Protein AF-A0A7Y5Q6F8-F1 (afdb_monomer_lite)

Structure (mmCIF, N/CA/C/O backbone):
data_AF-A0A7Y5Q6F8-F1
#
_entry.id   AF-A0A7Y5Q6F8-F1
#
loop_
_atom_site.group_PDB
_atom_site.id
_atom_site.type_symbol
_atom_site.label_atom_id
_atom_site.la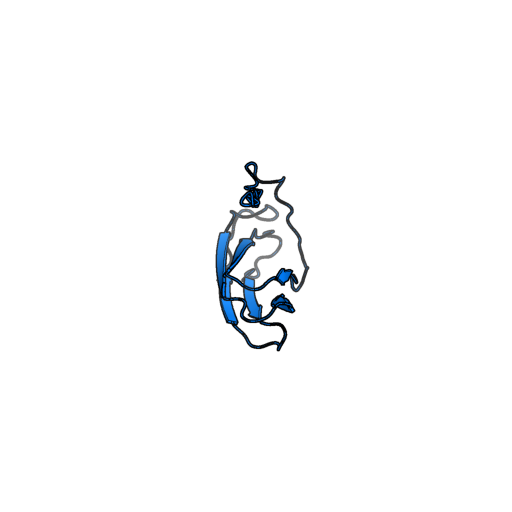bel_alt_id
_atom_site.label_comp_id
_atom_site.label_asym_id
_atom_site.label_entity_id
_atom_site.label_seq_id
_atom_site.pdbx_PDB_ins_code
_atom_site.Cartn_x
_atom_site.Cartn_y
_atom_site.Cartn_z
_atom_site.occupancy
_atom_site.B_iso_or_equiv
_atom_site.auth_seq_id
_atom_site.auth_comp_id
_atom_site.auth_asym_id
_atom_site.auth_atom_id
_atom_site.pdbx_PDB_model_num
ATOM 1 N N . MET A 1 1 ? -13.976 29.240 38.093 1.00 46.53 1 MET A N 1
ATOM 2 C CA . MET A 1 1 ? -13.712 28.124 37.160 1.00 46.53 1 MET A CA 1
ATOM 3 C C . MET A 1 1 ? -13.005 28.689 35.939 1.00 46.53 1 MET A C 1
ATOM 5 O O . MET A 1 1 ? -13.647 29.451 35.227 1.00 46.53 1 MET A O 1
ATOM 9 N N . PRO A 1 2 ? -11.711 28.420 35.715 1.00 44.12 2 PRO A N 1
ATOM 10 C CA . PRO A 1 2 ? -11.087 28.740 34.438 1.00 44.12 2 PRO A CA 1
ATOM 11 C C . PRO A 1 2 ? -11.362 27.611 33.425 1.00 44.12 2 PRO A C 1
ATOM 13 O O . PRO A 1 2 ? -11.378 26.443 33.821 1.00 44.12 2 PRO A O 1
ATOM 16 N N . PRO A 1 3 ? -11.577 27.912 32.134 1.00 50.22 3 PRO A N 1
ATOM 17 C CA . PRO A 1 3 ? -11.590 26.893 31.095 1.00 50.22 3 PRO A CA 1
ATOM 18 C C . PRO A 1 3 ? -10.153 26.435 30.812 1.00 50.22 3 PRO A C 1
ATOM 20 O O . PRO A 1 3 ? -9.300 27.217 30.394 1.00 50.22 3 PRO A O 1
ATOM 23 N N . THR A 1 4 ? -9.883 25.155 31.057 1.00 50.62 4 THR A N 1
ATOM 24 C CA . THR A 1 4 ? -8.647 24.477 30.663 1.00 50.62 4 THR A CA 1
ATOM 25 C C . THR A 1 4 ? -8.607 24.386 29.138 1.00 50.62 4 THR A C 1
ATOM 27 O O . THR A 1 4 ? -9.257 23.532 28.541 1.00 50.62 4 THR A O 1
ATOM 30 N N . ALA A 1 5 ? -7.868 25.287 28.494 1.00 41.50 5 ALA A N 1
ATOM 31 C CA . ALA A 1 5 ? -7.562 25.180 27.075 1.00 41.50 5 ALA A CA 1
ATOM 32 C C . ALA A 1 5 ? -6.621 23.981 26.862 1.00 41.50 5 ALA A C 1
ATOM 34 O O . ALA A 1 5 ? -5.457 24.018 27.261 1.00 41.50 5 ALA A O 1
ATOM 35 N N . LEU A 1 6 ? -7.137 22.901 26.267 1.00 41.62 6 LEU A N 1
ATOM 36 C CA . LEU A 1 6 ? -6.315 21.802 25.767 1.00 41.62 6 LEU A CA 1
ATOM 37 C C . LEU A 1 6 ? -5.600 22.279 24.497 1.00 41.62 6 LEU A C 1
ATOM 39 O O . LEU A 1 6 ? -6.219 22.465 23.451 1.00 41.62 6 LEU A O 1
ATOM 43 N N . LEU A 1 7 ? -4.291 22.486 24.603 1.00 32.09 7 LEU A N 1
ATOM 44 C CA . LEU A 1 7 ? -3.419 22.749 23.467 1.00 32.09 7 LEU A CA 1
ATOM 45 C C . LEU A 1 7 ? -3.182 21.417 22.728 1.00 32.09 7 LEU A C 1
ATOM 47 O O . LEU A 1 7 ? -2.479 20.546 23.237 1.00 32.09 7 LEU A O 1
ATOM 51 N N . PHE A 1 8 ? -3.776 21.233 21.548 1.00 37.78 8 PHE A N 1
ATOM 52 C CA . PHE A 1 8 ? -3.424 20.120 20.661 1.00 37.78 8 PHE A CA 1
ATOM 53 C C . PHE A 1 8 ? -2.158 20.490 19.879 1.00 37.78 8 PHE A C 1
ATOM 55 O O . PHE A 1 8 ? -2.189 21.370 19.020 1.00 37.78 8 PHE A O 1
ATOM 62 N N . LEU A 1 9 ? -1.037 19.821 20.167 1.00 35.44 9 LEU A N 1
ATOM 63 C CA . LEU A 1 9 ? 0.124 19.831 19.277 1.00 35.44 9 LEU A CA 1
ATOM 64 C C . LEU A 1 9 ? -0.192 18.955 18.056 1.00 35.44 9 LEU A C 1
ATOM 66 O O . LEU A 1 9 ? -0.270 17.734 18.166 1.00 35.44 9 LEU A O 1
ATOM 70 N N . SER A 1 10 ? -0.358 19.580 16.893 1.00 39.56 10 SER A N 1
ATOM 71 C CA . SER A 1 10 ? -0.346 18.894 15.600 1.00 39.56 10 SER A CA 1
ATOM 72 C C . SER A 1 10 ? 1.096 18.822 15.101 1.00 39.56 10 SER A C 1
ATOM 74 O O . SER A 1 10 ? 1.678 19.849 14.754 1.00 39.56 10 SER A O 1
ATOM 76 N N . LEU A 1 11 ? 1.678 17.622 15.054 1.00 36.97 11 LEU A N 1
ATOM 77 C CA . LEU A 1 11 ? 2.914 17.378 14.312 1.00 36.97 11 LEU A CA 1
ATOM 78 C C . LEU A 1 11 ? 2.579 17.287 12.819 1.00 36.97 11 LEU A C 1
ATOM 80 O O . LEU A 1 11 ? 2.161 16.245 12.325 1.00 36.97 11 LEU A O 1
ATOM 84 N N . THR A 1 12 ? 2.781 18.376 12.086 1.00 42.06 12 THR A N 1
ATOM 85 C CA . THR A 1 12 ? 2.996 18.308 10.637 1.00 42.06 12 THR A CA 1
ATOM 86 C C . THR A 1 12 ? 4.482 18.060 10.417 1.00 42.06 12 THR A C 1
ATOM 88 O O . THR A 1 12 ? 5.299 18.931 10.709 1.00 42.06 12 THR A O 1
ATOM 91 N N . ALA A 1 13 ? 4.855 16.861 9.967 1.00 41.88 13 ALA A N 1
ATOM 92 C CA . ALA A 1 13 ? 6.226 16.595 9.548 1.00 41.88 13 ALA A CA 1
ATOM 93 C C . ALA A 1 13 ? 6.519 17.432 8.288 1.00 41.88 13 ALA A C 1
ATOM 95 O O . ALA A 1 13 ? 5.939 17.184 7.233 1.00 41.88 13 ALA A O 1
ATOM 96 N N . THR A 1 14 ? 7.368 18.453 8.428 1.00 49.38 14 THR A N 1
ATOM 97 C CA . THR A 1 14 ? 7.661 19.460 7.387 1.00 49.38 14 THR A CA 1
ATOM 98 C C . THR A 1 14 ? 8.921 19.146 6.568 1.00 49.38 14 THR A C 1
ATOM 100 O O . THR A 1 14 ? 9.331 19.962 5.758 1.00 49.38 14 THR A O 1
ATOM 103 N N . GLU A 1 15 ? 9.511 17.957 6.675 1.00 43.28 15 GLU A N 1
ATOM 104 C CA . GLU A 1 15 ? 10.522 17.497 5.712 1.00 43.28 15 GLU A CA 1
ATOM 105 C C . GLU A 1 15 ? 10.302 16.012 5.410 1.00 43.28 15 GLU A C 1
ATOM 107 O O . GLU A 1 15 ? 10.072 15.242 6.351 1.00 43.28 15 GLU A O 1
ATOM 112 N N . PRO A 1 16 ? 10.321 15.584 4.129 1.00 44.53 16 PRO A N 1
ATOM 113 C CA . PRO A 1 16 ? 10.257 14.167 3.821 1.00 44.53 16 PRO A CA 1
ATOM 114 C C . PRO A 1 16 ? 11.513 13.514 4.417 1.00 44.53 16 PRO A C 1
ATOM 116 O O . PRO A 1 16 ? 12.625 13.909 4.055 1.00 44.53 16 PRO A O 1
ATOM 119 N N . PRO A 1 17 ? 11.379 12.549 5.346 1.00 50.75 17 PRO A N 1
ATOM 120 C CA . PRO A 1 17 ? 12.535 11.792 5.800 1.00 50.75 17 PRO A CA 1
ATOM 121 C C . PRO A 1 17 ? 13.183 11.130 4.580 1.00 50.75 17 PRO A C 1
ATOM 123 O O . PRO A 1 17 ? 12.484 10.827 3.610 1.00 50.75 17 PRO A O 1
ATOM 126 N N . ALA A 1 18 ? 14.503 10.911 4.628 1.00 50.53 18 ALA A N 1
ATOM 127 C CA . ALA A 1 18 ? 15.214 10.100 3.640 1.00 50.53 18 ALA A CA 1
ATOM 128 C C . ALA A 1 18 ? 14.336 8.902 3.244 1.00 50.53 18 ALA A C 1
ATOM 130 O O . ALA A 1 18 ? 13.867 8.197 4.140 1.00 50.53 18 ALA A O 1
ATOM 131 N N . GLU A 1 19 ? 14.046 8.737 1.946 1.00 64.75 19 GLU A N 1
ATOM 132 C CA . GLU A 1 19 ? 13.063 7.760 1.467 1.00 64.75 19 GLU A CA 1
ATOM 133 C C . GLU A 1 19 ? 13.443 6.362 1.963 1.00 64.75 19 GLU A C 1
ATOM 135 O O . GLU A 1 19 ? 14.338 5.696 1.439 1.00 64.75 19 GLU A O 1
ATOM 140 N N . PHE A 1 20 ? 12.785 5.928 3.038 1.00 68.75 20 PHE A N 1
ATOM 141 C CA . PHE A 1 20 ? 13.018 4.627 3.634 1.00 68.75 20 PHE A CA 1
ATOM 142 C C . PHE A 1 20 ? 12.294 3.591 2.781 1.00 68.75 20 PHE A C 1
ATOM 144 O O . PHE A 1 20 ? 11.116 3.296 2.982 1.00 68.75 20 PHE A O 1
ATOM 151 N N . LEU A 1 21 ? 13.000 3.079 1.775 1.00 82.50 21 LEU A N 1
ATOM 152 C CA . LEU A 1 21 ? 12.483 2.054 0.880 1.00 82.50 21 LEU A CA 1
ATOM 153 C C . LEU A 1 21 ? 12.702 0.670 1.498 1.00 82.50 21 LEU A C 1
ATOM 155 O O . LEU A 1 21 ? 13.833 0.223 1.688 1.00 82.50 21 LEU A O 1
ATOM 159 N N . ILE A 1 22 ? 11.604 -0.030 1.779 1.00 83.38 22 ILE A N 1
ATOM 160 C CA . ILE A 1 22 ? 11.621 -1.404 2.286 1.00 83.38 22 ILE A CA 1
ATOM 161 C C . ILE A 1 22 ? 11.257 -2.350 1.142 1.00 83.38 22 ILE A C 1
ATOM 163 O O . ILE A 1 22 ? 10.184 -2.245 0.553 1.00 83.38 22 ILE A O 1
ATOM 167 N N . GLY A 1 23 ? 12.136 -3.305 0.840 1.00 84.44 23 GLY A N 1
ATOM 168 C CA . GLY A 1 23 ? 11.826 -4.414 -0.062 1.00 84.44 23 GLY A CA 1
ATOM 169 C C . GLY A 1 23 ? 11.364 -5.651 0.708 1.00 84.44 23 GLY A C 1
ATOM 170 O O . GLY A 1 23 ? 11.895 -5.943 1.774 1.00 84.44 23 GL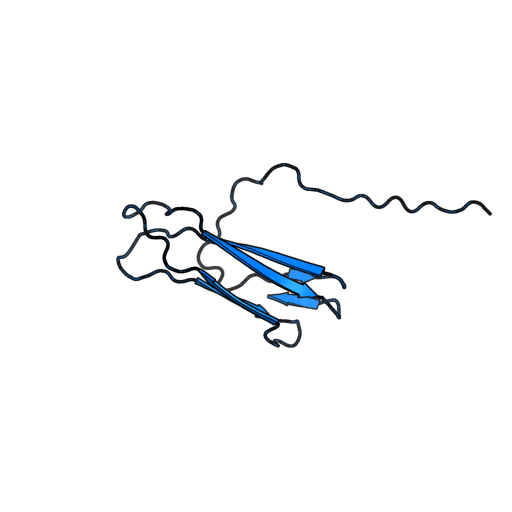Y A O 1
ATOM 171 N N . GLY A 1 24 ? 10.420 -6.415 0.150 1.00 82.31 24 GLY A N 1
ATOM 172 C CA . GLY A 1 24 ? 10.072 -7.751 0.656 1.00 82.31 24 GLY A CA 1
ATOM 173 C C . GLY A 1 24 ? 9.331 -7.786 1.999 1.00 82.31 24 GLY A C 1
ATOM 174 O O . GLY A 1 24 ? 9.420 -8.787 2.700 1.00 82.31 24 GLY A O 1
ATOM 175 N N . CYS A 1 25 ? 8.607 -6.726 2.370 1.00 83.25 25 CYS A N 1
ATOM 176 C CA . CYS A 1 25 ? 7.885 -6.661 3.646 1.00 83.25 25 CYS A CA 1
ATOM 177 C C . CYS A 1 25 ? 6.638 -7.561 3.714 1.00 83.25 25 CYS A C 1
ATOM 179 O O . CYS A 1 25 ? 6.229 -7.945 4.805 1.00 83.25 25 CYS A O 1
ATOM 181 N N . GLY A 1 26 ? 6.018 -7.894 2.577 1.00 87.12 26 GLY A N 1
ATOM 182 C CA . GLY A 1 26 ? 4.768 -8.666 2.507 1.00 87.12 26 GLY A CA 1
ATOM 183 C C . GLY A 1 26 ? 3.526 -7.906 3.002 1.00 87.12 26 GLY A C 1
ATOM 184 O O . GLY A 1 26 ? 2.473 -8.016 2.386 1.00 87.12 26 GLY A O 1
ATOM 185 N N . GLY A 1 27 ? 3.655 -7.099 4.057 1.00 91.50 27 GLY A N 1
ATOM 186 C CA . GLY A 1 27 ? 2.633 -6.197 4.581 1.00 91.50 27 GLY A CA 1
ATOM 187 C C . GLY A 1 27 ? 3.220 -5.195 5.578 1.00 91.50 27 GLY A C 1
ATOM 188 O O . GLY A 1 27 ? 4.347 -5.354 6.053 1.00 91.50 27 GLY A O 1
ATOM 189 N N . ALA A 1 28 ? 2.451 -4.158 5.893 1.00 92.00 28 ALA A N 1
ATOM 190 C CA . ALA A 1 28 ? 2.759 -3.179 6.929 1.00 92.00 28 ALA A CA 1
ATOM 191 C C . ALA A 1 28 ? 1.540 -3.060 7.839 1.00 92.00 28 ALA A C 1
ATOM 193 O O . ALA A 1 28 ? 0.422 -3.097 7.350 1.00 92.00 28 ALA A O 1
ATOM 194 N N . TYR A 1 29 ? 1.754 -2.933 9.146 1.00 94.44 29 TYR A N 1
ATOM 195 C CA . TYR A 1 29 ? 0.668 -2.944 10.121 1.00 94.44 29 TYR A CA 1
ATOM 196 C C . TYR A 1 29 ? 0.692 -1.666 10.951 1.00 94.44 29 TYR A C 1
ATOM 198 O O . TYR A 1 29 ? 1.731 -1.285 11.493 1.00 94.44 29 TYR A O 1
ATOM 206 N N . PHE A 1 30 ? -0.465 -1.027 11.073 1.00 94.00 30 PHE A N 1
ATOM 207 C CA . PHE A 1 30 ? -0.652 0.253 11.738 1.00 94.00 30 PHE A CA 1
ATOM 208 C C . PHE A 1 30 ? -1.619 0.083 12.906 1.00 94.00 30 PHE A C 1
ATOM 210 O O . PHE A 1 30 ? -2.757 -0.350 12.727 1.00 94.00 30 PHE A O 1
ATOM 217 N N . LEU A 1 31 ? -1.182 0.450 14.111 1.00 96.38 31 LEU A N 1
ATOM 218 C CA . LEU A 1 31 ? -2.087 0.610 15.244 1.00 96.38 31 LEU A CA 1
ATOM 219 C C . LEU A 1 31 ? -2.778 1.970 15.112 1.00 96.38 31 LEU A C 1
ATOM 221 O O . LEU A 1 31 ? -2.191 3.000 15.446 1.00 96.38 31 LEU A O 1
ATOM 225 N N . ALA A 1 32 ? -4.001 1.971 14.590 1.00 94.31 32 ALA A N 1
ATOM 226 C CA . ALA A 1 32 ? -4.722 3.197 14.275 1.00 94.31 32 ALA A CA 1
ATOM 227 C C . ALA A 1 32 ? -5.737 3.549 15.381 1.00 94.31 32 ALA A C 1
ATOM 229 O O . ALA A 1 32 ? -6.500 2.673 15.807 1.00 94.31 32 ALA A O 1
ATOM 230 N N . PRO A 1 33 ? -5.774 4.806 15.868 1.00 94.19 33 PRO A N 1
ATOM 231 C CA . PRO A 1 33 ? -6.860 5.292 16.711 1.00 94.19 33 PRO A CA 1
ATOM 232 C C . PRO A 1 33 ? -8.125 5.539 15.876 1.00 94.19 33 PRO A C 1
ATOM 234 O O . PRO A 1 33 ? -8.072 5.598 14.651 1.00 94.19 33 PRO A O 1
ATOM 237 N N . ARG A 1 34 ? -9.266 5.725 16.548 1.00 95.25 34 ARG A N 1
ATOM 238 C CA . ARG A 1 34 ? -10.531 6.087 15.892 1.00 95.25 34 ARG A CA 1
ATOM 239 C C . ARG A 1 34 ? -10.386 7.400 15.105 1.00 95.25 34 ARG A C 1
ATOM 241 O O . ARG A 1 34 ? -9.860 8.366 15.656 1.00 95.25 34 ARG A O 1
ATOM 248 N N . GLY A 1 35 ? -10.914 7.441 13.883 1.00 96.19 35 GLY A N 1
ATOM 249 C CA . GLY A 1 35 ? -10.853 8.604 12.990 1.00 96.19 35 GLY A CA 1
ATOM 250 C C . GLY A 1 35 ? -10.368 8.256 11.576 1.00 96.19 35 GLY A C 1
ATOM 251 O O . GLY A 1 35 ? -10.246 7.078 11.241 1.00 96.19 35 GLY A O 1
ATOM 252 N N . PRO A 1 36 ? -10.051 9.255 10.740 1.00 96.31 36 PRO A N 1
ATOM 253 C CA . PRO A 1 36 ? -9.594 9.013 9.378 1.00 96.31 36 PRO A CA 1
ATOM 254 C C . PRO A 1 36 ? -8.198 8.379 9.360 1.00 96.31 36 PRO A C 1
ATOM 256 O O . PRO A 1 36 ? -7.271 8.857 10.017 1.00 96.31 36 PRO A O 1
ATOM 259 N N . LEU A 1 37 ? -8.036 7.334 8.549 1.00 95.75 37 LEU A N 1
ATOM 260 C CA . LEU A 1 37 ? -6.753 6.713 8.234 1.00 95.75 37 LEU A CA 1
ATOM 261 C C . LEU A 1 37 ? -6.484 6.855 6.735 1.00 95.75 37 LEU A C 1
ATOM 263 O O . LEU A 1 37 ? -7.250 6.370 5.902 1.00 95.75 37 LEU A O 1
ATOM 267 N N . GLU A 1 38 ? -5.370 7.501 6.402 1.00 96.06 38 GLU A N 1
ATOM 268 C CA . GLU A 1 38 ? -4.878 7.664 5.036 1.00 96.06 38 GLU A CA 1
ATOM 269 C C . GLU A 1 38 ? -3.472 7.074 4.922 1.00 96.06 38 GLU A C 1
ATOM 271 O O . GLU A 1 38 ? -2.556 7.465 5.645 1.00 96.06 38 GLU A O 1
ATOM 276 N N . ILE A 1 39 ? -3.306 6.130 3.998 1.00 94.31 39 ILE A N 1
ATOM 277 C CA . ILE A 1 39 ? -2.042 5.453 3.722 1.00 94.31 39 ILE A CA 1
ATOM 278 C C . ILE A 1 39 ? -1.641 5.793 2.295 1.00 94.31 39 ILE A C 1
ATOM 280 O O . ILE A 1 39 ? -2.279 5.366 1.330 1.00 94.31 39 ILE A O 1
ATOM 284 N N . ARG A 1 40 ? -0.558 6.557 2.160 1.00 94.00 40 ARG A N 1
ATOM 285 C CA . ARG A 1 40 ? 0.081 6.814 0.871 1.00 94.00 40 ARG A CA 1
ATOM 286 C C . ARG A 1 40 ? 1.156 5.764 0.630 1.00 94.00 40 ARG A C 1
ATOM 288 O O . ARG A 1 40 ? 2.106 5.655 1.399 1.00 94.00 40 ARG A O 1
ATOM 295 N N . LEU A 1 41 ? 1.012 5.023 -0.459 1.00 92.19 41 LEU A N 1
ATOM 296 C CA . LEU A 1 41 ? 2.000 4.062 -0.921 1.00 92.19 41 LEU A CA 1
ATOM 297 C C . LEU A 1 41 ? 2.895 4.721 -1.961 1.00 92.19 41 LEU A C 1
ATOM 299 O O . LEU A 1 41 ? 2.407 5.430 -2.842 1.00 92.19 41 LEU A O 1
ATOM 303 N N . VAL A 1 42 ? 4.193 4.449 -1.866 1.00 92.75 42 VAL A N 1
ATOM 304 C CA . VAL A 1 42 ? 5.185 4.794 -2.885 1.00 92.75 42 VAL A CA 1
ATOM 305 C C . VAL A 1 42 ? 5.920 3.517 -3.267 1.00 92.75 42 VAL A C 1
ATOM 307 O O . VAL A 1 42 ? 6.367 2.765 -2.402 1.00 92.75 42 VAL A O 1
ATOM 310 N N . LYS A 1 43 ? 6.010 3.260 -4.568 1.00 92.06 43 LYS A N 1
ATOM 311 C CA . LYS A 1 43 ? 6.671 2.100 -5.158 1.00 92.06 43 LYS A CA 1
ATOM 312 C C . LYS A 1 43 ? 7.789 2.560 -6.084 1.00 92.06 43 LYS A C 1
ATOM 314 O O . LYS A 1 43 ? 7.600 3.491 -6.860 1.00 92.06 43 LYS A O 1
ATOM 319 N N . HIS A 1 44 ? 8.899 1.830 -6.032 1.00 92.81 44 HIS A N 1
ATOM 320 C CA . HIS A 1 44 ? 9.977 1.883 -7.013 1.00 92.81 44 HIS A CA 1
ATOM 321 C C . HIS A 1 44 ? 10.290 0.472 -7.496 1.00 92.81 44 HIS A C 1
ATOM 323 O O . HIS A 1 44 ? 10.544 -0.425 -6.684 1.00 92.81 44 HIS A O 1
ATOM 329 N N . ASP A 1 45 ? 10.321 0.283 -8.809 1.00 93.25 45 ASP A N 1
ATOM 330 C CA . ASP A 1 45 ? 10.776 -0.973 -9.394 1.00 93.25 45 ASP A CA 1
ATOM 331 C C . ASP A 1 45 ? 12.291 -1.074 -9.336 1.00 93.25 45 ASP A C 1
ATOM 333 O O . ASP A 1 45 ? 13.006 -0.106 -9.558 1.00 93.25 45 ASP A O 1
ATOM 337 N N . ARG A 1 46 ? 12.814 -2.260 -9.021 1.00 91.94 46 ARG A N 1
ATOM 338 C CA . ARG A 1 46 ? 14.271 -2.489 -8.999 1.00 91.94 46 ARG A CA 1
ATOM 339 C C . ARG A 1 46 ? 14.838 -2.826 -10.379 1.00 91.94 46 ARG A C 1
ATOM 341 O O . ARG A 1 46 ? 16.054 -2.958 -10.495 1.00 91.94 46 ARG A O 1
ATOM 348 N N . ASN A 1 47 ? 13.965 -3.086 -11.358 1.00 91.88 47 ASN A N 1
ATOM 349 C CA . ASN A 1 47 ? 14.299 -3.432 -12.743 1.00 91.88 47 ASN A CA 1
ATOM 350 C C . ASN A 1 47 ? 15.381 -4.525 -12.878 1.00 91.88 47 ASN A C 1
ATOM 352 O O . ASN A 1 47 ? 16.251 -4.463 -13.743 1.00 91.88 47 ASN A O 1
ATOM 356 N N . ARG A 1 48 ? 15.356 -5.536 -11.990 1.00 91.38 48 ARG A N 1
ATOM 357 C CA . ARG A 1 48 ? 16.336 -6.648 -11.953 1.00 91.38 48 ARG A CA 1
ATOM 358 C C . ARG A 1 48 ? 16.001 -7.805 -12.895 1.00 91.38 48 ARG A C 1
ATOM 360 O O . ARG A 1 48 ? 16.838 -8.672 -13.122 1.00 91.38 48 ARG A O 1
ATOM 367 N N . SER A 1 49 ? 14.773 -7.852 -13.395 1.00 90.25 49 SER A N 1
ATOM 368 C CA . SER A 1 49 ? 14.275 -8.887 -14.299 1.00 90.25 49 SER A CA 1
ATOM 369 C C . SER A 1 49 ? 13.293 -8.279 -15.288 1.00 90.25 49 SER A C 1
ATOM 371 O O . SER A 1 49 ? 12.712 -7.241 -14.998 1.00 90.25 49 SER A O 1
ATOM 373 N N . LEU A 1 50 ? 13.046 -8.975 -16.398 1.00 86.62 50 LEU A N 1
ATOM 374 C CA . LEU A 1 50 ? 12.025 -8.604 -17.386 1.00 86.62 50 LEU A CA 1
ATOM 375 C C . LEU A 1 50 ? 10.593 -8.978 -16.957 1.00 86.62 50 LEU A C 1
ATOM 377 O O . LEU A 1 50 ? 9.645 -8.709 -17.687 1.00 86.62 50 LEU A O 1
ATOM 381 N N . ALA A 1 51 ? 10.429 -9.652 -15.813 1.00 90.38 51 ALA A N 1
ATOM 382 C CA . ALA A 1 51 ? 9.114 -9.968 -15.272 1.00 90.38 51 ALA A CA 1
ATOM 383 C C . ALA A 1 51 ? 8.433 -8.688 -14.751 1.00 90.38 51 ALA A C 1
ATOM 385 O O . ALA A 1 51 ? 9.071 -7.974 -13.971 1.00 90.38 51 ALA A O 1
ATOM 386 N N . PRO A 1 52 ? 7.160 -8.429 -15.113 1.00 89.81 52 PRO A N 1
ATOM 387 C CA . PRO A 1 52 ? 6.428 -7.274 -14.611 1.00 89.81 52 PRO A CA 1
ATOM 388 C C . PRO A 1 52 ? 6.315 -7.276 -13.085 1.00 89.81 52 PRO A C 1
ATOM 390 O O . PRO A 1 52 ? 5.890 -8.268 -12.486 1.00 89.81 52 PRO A O 1
ATOM 393 N N . ALA A 1 53 ? 6.663 -6.155 -12.459 1.00 90.69 53 ALA A N 1
ATOM 394 C CA . ALA A 1 53 ? 6.622 -5.978 -11.009 1.00 90.69 53 ALA A CA 1
ATOM 395 C C . ALA A 1 53 ? 5.366 -5.202 -10.566 1.00 90.69 53 ALA A C 1
ATOM 397 O O . ALA A 1 53 ? 5.447 -4.087 -10.061 1.00 90.69 53 ALA A O 1
ATOM 398 N N . GLU A 1 54 ? 4.176 -5.780 -10.753 1.00 93.44 54 GLU A N 1
ATOM 399 C CA . GLU A 1 54 ? 2.930 -5.177 -10.251 1.00 93.44 54 GLU A CA 1
ATOM 400 C C . GLU A 1 54 ? 2.833 -5.282 -8.717 1.00 93.44 54 GLU A C 1
ATOM 402 O O . GLU A 1 54 ? 3.050 -6.347 -8.135 1.00 93.44 54 GLU A O 1
ATOM 407 N N . LEU A 1 55 ? 2.450 -4.184 -8.056 1.00 93.81 55 LEU A N 1
ATOM 408 C CA . LEU A 1 55 ? 2.093 -4.176 -6.638 1.00 93.81 55 LEU A CA 1
ATOM 409 C C . LEU A 1 55 ? 0.577 -4.100 -6.482 1.00 93.81 55 LEU A C 1
ATOM 411 O O . LEU A 1 55 ? -0.056 -3.128 -6.893 1.00 93.81 55 LEU A O 1
ATOM 415 N N . ARG A 1 56 ? 0.015 -5.081 -5.782 1.00 95.75 56 ARG A N 1
ATOM 416 C C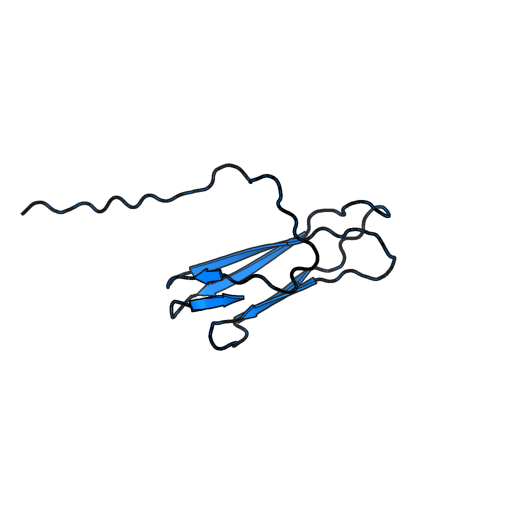A . ARG A 1 56 ? -1.358 -5.044 -5.279 1.00 95.75 56 ARG A CA 1
ATOM 417 C C . ARG A 1 56 ? -1.322 -4.768 -3.780 1.00 95.75 56 ARG A C 1
ATOM 419 O O . ARG A 1 56 ? -0.805 -5.586 -3.023 1.00 95.75 56 ARG A O 1
ATOM 426 N N . ALA A 1 57 ? -1.865 -3.629 -3.367 1.00 95.81 57 ALA A N 1
ATOM 427 C CA . ALA A 1 57 ? -1.977 -3.248 -1.965 1.00 95.81 57 ALA A CA 1
ATOM 428 C C . ALA A 1 57 ? -3.435 -3.334 -1.520 1.00 95.81 57 ALA A C 1
ATOM 430 O O . ALA A 1 57 ? -4.330 -2.826 -2.196 1.00 95.81 57 ALA A O 1
ATOM 431 N N . ILE A 1 58 ? -3.661 -3.988 -0.388 1.00 97.38 58 ILE A N 1
ATOM 432 C CA . ILE A 1 58 ? -4.981 -4.226 0.188 1.00 97.38 58 ILE A CA 1
ATOM 433 C C . ILE A 1 58 ? -4.951 -3.631 1.585 1.00 97.38 58 ILE A C 1
ATOM 435 O O . ILE A 1 58 ? -4.086 -4.008 2.363 1.00 97.38 58 ILE A O 1
ATOM 439 N N . LEU A 1 59 ? -5.885 -2.731 1.878 1.00 97.62 59 LEU A N 1
ATOM 440 C CA . LEU A 1 59 ? -6.140 -2.263 3.232 1.00 97.62 59 LEU A CA 1
ATOM 441 C C . LEU A 1 59 ? -7.188 -3.174 3.865 1.00 97.62 59 LEU A C 1
ATOM 443 O O . LEU A 1 59 ? -8.284 -3.316 3.315 1.00 97.62 59 LEU A O 1
ATOM 447 N N . PHE A 1 60 ? -6.884 -3.752 5.020 1.00 97.25 60 PHE A N 1
ATOM 448 C CA . PHE A 1 60 ? -7.816 -4.540 5.814 1.00 97.25 60 PHE A CA 1
A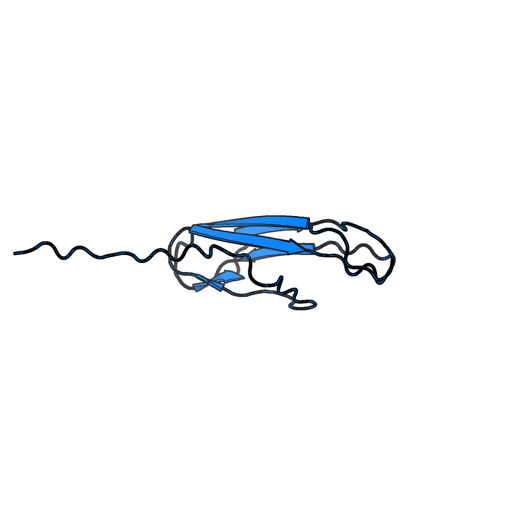TOM 449 C C . PHE A 1 60 ? -7.907 -4.065 7.266 1.00 97.25 60 PHE A C 1
ATOM 451 O O . PHE A 1 60 ? -6.977 -3.489 7.835 1.00 97.25 60 PHE A O 1
ATOM 458 N N . GLY A 1 61 ? -9.075 -4.302 7.861 1.00 96.62 61 GLY A N 1
ATOM 459 C CA . GLY A 1 61 ? -9.366 -3.969 9.250 1.00 96.62 61 GLY A CA 1
ATOM 460 C C . GLY A 1 61 ? -8.845 -5.002 10.258 1.00 96.62 61 GLY A C 1
ATOM 461 O O . GLY A 1 61 ? -8.387 -6.081 9.877 1.00 96.62 61 GLY A O 1
ATOM 462 N N . PRO A 1 62 ? -8.982 -4.733 11.568 1.00 95.38 62 PRO A N 1
ATOM 463 C CA . PRO A 1 62 ? -8.605 -5.668 12.635 1.00 95.38 62 PRO A CA 1
ATOM 464 C C . PRO A 1 62 ? -9.340 -7.016 12.571 1.00 95.38 62 PRO A C 1
ATOM 466 O O . PRO A 1 62 ? -8.856 -8.029 13.072 1.00 95.38 62 PRO A O 1
ATOM 469 N N . ASP A 1 63 ? -10.511 -7.028 11.941 1.00 94.88 63 ASP A N 1
ATOM 470 C CA . ASP A 1 63 ? -11.347 -8.194 11.655 1.00 94.88 63 ASP A CA 1
ATOM 471 C C . ASP A 1 63 ? -11.001 -8.884 10.321 1.00 94.88 63 ASP A C 1
ATOM 473 O O . ASP A 1 63 ? -11.676 -9.834 9.922 1.00 94.88 63 ASP A O 1
ATOM 477 N N . ARG A 1 64 ? -9.934 -8.431 9.649 1.00 94.31 64 ARG A N 1
ATOM 478 C CA . ARG A 1 64 ? -9.464 -8.872 8.326 1.00 94.31 64 ARG A CA 1
ATOM 479 C C . ARG A 1 64 ? -10.449 -8.610 7.184 1.00 94.31 64 ARG A C 1
ATOM 481 O O . ARG A 1 64 ? -10.267 -9.165 6.100 1.00 94.31 64 ARG A O 1
ATOM 488 N N . GLN A 1 65 ? -11.461 -7.768 7.389 1.00 96.25 65 GLN A N 1
ATOM 489 C CA . GLN A 1 65 ? -12.308 -7.314 6.289 1.00 96.25 65 GLN A CA 1
ATOM 490 C C . GLN A 1 65 ? -11.511 -6.394 5.371 1.00 96.25 65 GLN A C 1
ATOM 492 O O . GLN A 1 65 ? -10.766 -5.539 5.846 1.00 96.25 65 GLN A O 1
ATOM 497 N N . VAL A 1 66 ? -11.668 -6.562 4.059 1.00 97.31 66 VAL A N 1
ATOM 498 C CA . VAL A 1 66 ? -11.029 -5.687 3.071 1.00 97.31 66 VAL A CA 1
ATOM 499 C C . VAL A 1 66 ? -11.777 -4.359 3.033 1.00 97.31 66 VAL A C 1
ATOM 501 O O . VAL A 1 66 ? -12.968 -4.316 2.738 1.00 97.31 66 VAL A O 1
ATOM 504 N N . LEU A 1 67 ? -11.057 -3.280 3.317 1.00 97.00 67 LEU A N 1
ATOM 505 C CA . LEU A 1 67 ? -11.564 -1.908 3.357 1.00 97.00 67 LEU A CA 1
ATOM 506 C C . LEU A 1 67 ? -11.208 -1.134 2.084 1.00 97.00 67 LEU A C 1
ATOM 508 O O . LEU A 1 67 ? -11.890 -0.178 1.725 1.00 97.00 67 LEU A O 1
AT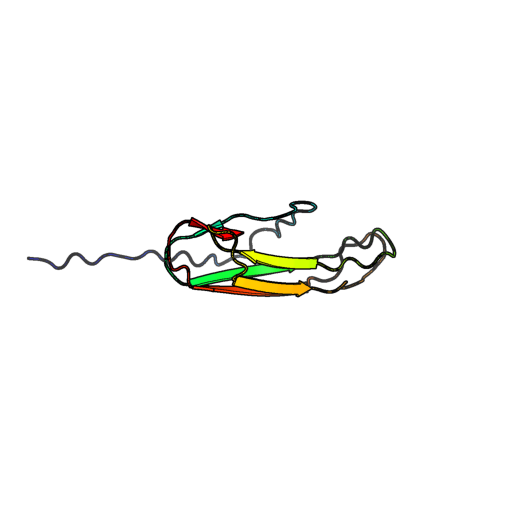OM 512 N N . GLY A 1 68 ? -10.154 -1.550 1.381 1.00 97.38 68 GLY A N 1
ATOM 513 C CA . GLY A 1 68 ? -9.764 -0.959 0.108 1.00 97.38 68 GLY A CA 1
ATOM 514 C C . GLY A 1 68 ? -8.700 -1.773 -0.614 1.00 97.38 68 GLY A C 1
ATOM 515 O O . GLY A 1 68 ? -7.979 -2.563 -0.011 1.00 97.38 68 GLY A O 1
ATOM 516 N N . GLU A 1 69 ? -8.591 -1.563 -1.920 1.00 97.75 69 GLU A N 1
ATOM 517 C CA . GLU A 1 69 ? -7.556 -2.158 -2.762 1.00 97.75 69 GLU A CA 1
ATOM 518 C C . GLU A 1 69 ? -7.089 -1.125 -3.786 1.00 97.75 69 GLU A C 1
ATOM 520 O O . GLU A 1 69 ? -7.900 -0.412 -4.378 1.00 97.75 69 GLU A O 1
ATOM 525 N N . VAL A 1 70 ? -5.781 -1.077 -4.023 1.00 97.69 70 VAL A N 1
ATOM 526 C CA . VAL A 1 70 ? -5.182 -0.351 -5.145 1.00 97.69 70 VAL A CA 1
ATOM 527 C C . VAL A 1 70 ? -4.135 -1.222 -5.826 1.00 97.69 70 VAL A C 1
ATOM 529 O O . VAL A 1 70 ? -3.509 -2.088 -5.209 1.00 97.69 70 VAL A O 1
ATOM 532 N N . ARG A 1 71 ? -3.929 -0.972 -7.119 1.00 96.81 71 ARG A N 1
ATOM 533 C CA . ARG A 1 71 ? -2.864 -1.595 -7.906 1.00 96.81 71 ARG A CA 1
ATOM 534 C C . ARG A 1 71 ? -1.941 -0.520 -8.440 1.00 96.81 71 ARG A C 1
ATOM 536 O O . ARG A 1 71 ? -2.408 0.492 -8.958 1.00 96.81 71 ARG A O 1
ATOM 543 N N . ILE A 1 72 ? -0.644 -0.754 -8.308 1.00 95.56 72 ILE A N 1
ATOM 544 C CA . ILE A 1 72 ? 0.399 0.060 -8.918 1.00 95.56 72 ILE A CA 1
ATOM 545 C C . ILE A 1 72 ? 1.087 -0.832 -9.957 1.00 95.56 72 ILE A C 1
ATOM 547 O O . ILE A 1 72 ? 1.733 -1.809 -9.564 1.00 95.56 72 ILE A O 1
ATOM 551 N N . PRO A 1 73 ? 0.923 -0.547 -11.263 1.00 95.94 73 PRO A N 1
ATOM 552 C CA . PRO A 1 73 ? 1.502 -1.369 -12.320 1.00 95.94 73 PRO A CA 1
ATOM 553 C C . PRO A 1 73 ? 3.033 -1.304 -12.293 1.00 95.94 73 PRO A C 1
ATOM 555 O O . PRO A 1 73 ? 3.624 -0.494 -11.575 1.00 95.94 73 PRO A O 1
ATOM 558 N N . ASP A 1 74 ? 3.682 -2.140 -13.097 1.00 94.50 74 ASP A N 1
ATOM 559 C CA . ASP A 1 74 ? 5.104 -1.974 -13.403 1.00 94.50 74 ASP A CA 1
ATOM 560 C C . ASP A 1 74 ? 5.349 -0.574 -14.000 1.00 94.50 74 ASP A C 1
ATOM 562 O O . ASP A 1 74 ? 4.674 -0.162 -14.946 1.00 94.50 74 ASP A O 1
ATOM 566 N N . GLY A 1 75 ? 6.249 0.189 -13.384 1.00 91.31 75 GLY A N 1
ATOM 567 C CA . GLY A 1 75 ? 6.654 1.523 -13.816 1.00 91.31 75 GLY A CA 1
ATOM 568 C C . GLY A 1 75 ? 7.802 1.504 -14.819 1.00 91.31 75 GLY A C 1
ATOM 569 O O . GLY A 1 75 ? 8.084 2.537 -15.431 1.00 91.31 75 GLY A O 1
ATOM 570 N N . GLY A 1 76 ? 8.445 0.347 -15.001 1.00 89.38 76 GLY A N 1
ATOM 571 C CA . GLY A 1 76 ? 9.600 0.164 -15.865 1.00 89.38 76 GLY A CA 1
ATOM 572 C C . GLY A 1 76 ? 10.829 0.959 -15.418 1.00 89.38 76 GLY A C 1
ATOM 573 O O . GLY A 1 76 ? 10.995 1.356 -14.260 1.00 89.38 76 GLY A O 1
ATOM 574 N N . GLY A 1 77 ? 11.721 1.193 -16.377 1.00 89.81 77 GLY A N 1
ATOM 575 C CA . GLY A 1 77 ? 12.959 1.939 -16.189 1.00 89.81 77 GLY A CA 1
ATOM 576 C C . GLY A 1 77 ? 14.184 1.167 -16.662 1.00 89.81 77 GLY A C 1
ATOM 577 O O . GLY A 1 77 ? 14.091 0.078 -17.228 1.00 89.81 77 GLY A O 1
ATOM 578 N N . GLU A 1 78 ? 15.346 1.770 -16.439 1.00 91.38 78 GLU A N 1
ATOM 579 C CA . GLU A 1 78 ? 16.627 1.206 -16.851 1.00 91.38 78 GLU A CA 1
ATOM 580 C C . GLU A 1 78 ? 16.967 -0.063 -16.058 1.00 91.38 78 GLU A C 1
ATOM 582 O O . GLU A 1 78 ? 16.731 -0.158 -14.847 1.00 91.38 78 GLU A O 1
ATOM 587 N N . ALA A 1 79 ? 17.565 -1.042 -16.740 1.00 90.75 79 ALA A N 1
ATOM 588 C CA . ALA A 1 79 ? 17.932 -2.317 -16.136 1.00 90.75 79 ALA A CA 1
ATOM 589 C C . ALA A 1 79 ? 18.872 -2.121 -14.933 1.00 90.75 79 ALA A C 1
ATOM 591 O O . ALA A 1 79 ? 19.885 -1.424 -15.012 1.00 90.75 79 ALA A O 1
ATOM 592 N N . ASN A 1 80 ? 18.557 -2.796 -13.826 1.00 89.19 80 ASN A N 1
ATOM 593 C CA . ASN A 1 80 ? 19.260 -2.723 -12.541 1.00 89.19 80 ASN A CA 1
ATOM 594 C C . ASN A 1 80 ? 19.297 -1.331 -11.886 1.00 89.19 80 ASN A C 1
ATOM 596 O O . ASN A 1 80 ? 20.102 -1.110 -10.978 1.00 89.19 80 ASN A O 1
ATOM 600 N N . GLN A 1 81 ? 18.421 -0.415 -12.300 1.00 91.25 81 GLN A N 1
ATOM 601 C CA . GLN A 1 81 ? 18.238 0.885 -11.659 1.00 91.25 81 GLN A CA 1
ATOM 602 C C . GLN A 1 81 ? 16.871 0.964 -10.981 1.00 91.25 81 GLN A C 1
ATOM 604 O O . GLN A 1 81 ? 15.925 0.282 -11.379 1.00 91.25 81 GLN A O 1
ATOM 609 N N . LEU A 1 82 ? 16.768 1.803 -9.946 1.00 90.75 82 LEU A N 1
ATOM 610 C CA . LEU A 1 82 ? 15.470 2.126 -9.365 1.00 90.75 82 LEU A CA 1
ATOM 611 C C . LEU A 1 82 ? 14.646 2.904 -10.394 1.00 90.75 82 LEU A C 1
ATOM 613 O O . LEU A 1 82 ? 15.069 3.958 -10.867 1.00 90.75 82 LEU A O 1
ATOM 617 N N . GLY A 1 83 ? 13.484 2.360 -10.738 1.00 91.44 83 GLY A N 1
ATOM 618 C CA . GLY A 1 83 ? 12.497 2.998 -11.592 1.00 91.44 83 GLY A CA 1
ATOM 619 C C . GLY A 1 83 ? 11.886 4.246 -10.945 1.00 91.44 83 GLY A C 1
ATOM 620 O O . GLY A 1 83 ? 12.093 4.515 -9.751 1.00 91.44 83 GLY A O 1
ATOM 621 N N . PRO A 1 84 ? 11.121 5.022 -11.729 1.00 91.44 84 PRO A N 1
ATOM 622 C CA . PRO A 1 84 ? 10.458 6.221 -11.236 1.00 91.44 84 PRO A CA 1
ATOM 623 C C . PRO A 1 84 ? 9.488 5.894 -10.093 1.00 91.44 84 PRO A C 1
ATOM 625 O O . PRO A 1 84 ? 8.883 4.823 -10.059 1.00 91.44 84 PRO A O 1
ATOM 628 N N . ALA A 1 85 ? 9.320 6.843 -9.169 1.00 92.44 85 ALA A N 1
ATOM 629 C CA . ALA A 1 85 ? 8.356 6.712 -8.085 1.00 92.44 85 ALA A CA 1
ATOM 630 C C . ALA A 1 85 ? 6.929 6.641 -8.644 1.00 92.44 85 ALA A C 1
ATOM 632 O O . ALA A 1 85 ? 6.490 7.517 -9.392 1.00 92.44 85 ALA A O 1
ATOM 633 N N . GLN A 1 86 ? 6.178 5.637 -8.215 1.00 94.00 86 GLN A N 1
ATOM 634 C CA . GLN A 1 86 ? 4.746 5.525 -8.464 1.00 94.00 86 GLN A CA 1
ATOM 635 C C . GLN A 1 86 ? 4.015 5.584 -7.130 1.00 94.00 86 GLN A C 1
ATOM 637 O O . GLN A 1 86 ? 4.509 5.066 -6.131 1.00 94.00 86 GLN A O 1
ATOM 642 N N . SER A 1 87 ? 2.833 6.199 -7.090 1.00 93.50 87 SER A N 1
ATOM 643 C CA . SER A 1 87 ? 2.095 6.329 -5.835 1.00 93.50 87 SER A CA 1
ATOM 644 C C . SER A 1 87 ? 0.610 6.057 -5.982 1.00 93.50 87 SER A C 1
ATOM 646 O O . SER A 1 87 ? 0.022 6.294 -7.034 1.00 93.50 87 SER A O 1
ATOM 648 N N . ALA A 1 88 ? 0.024 5.564 -4.898 1.00 94.56 88 ALA A N 1
ATOM 649 C CA .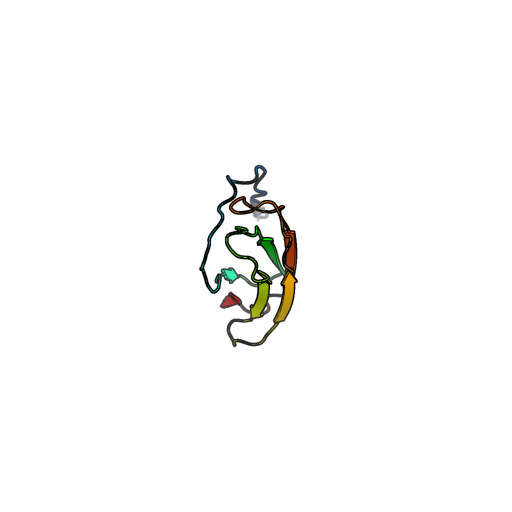 ALA A 1 88 ? -1.407 5.374 -4.736 1.00 94.56 88 ALA A CA 1
ATOM 650 C C . ALA A 1 88 ? -1.785 5.660 -3.281 1.00 94.56 88 ALA A C 1
ATOM 652 O O . ALA A 1 88 ? -0.927 5.649 -2.396 1.00 94.56 88 ALA A O 1
ATOM 653 N N . THR A 1 89 ? -3.068 5.893 -3.030 1.00 96.06 89 THR A N 1
ATOM 654 C CA . THR A 1 89 ? -3.563 6.195 -1.688 1.00 96.06 89 THR A CA 1
ATOM 655 C C . THR A 1 89 ? -4.722 5.276 -1.338 1.00 96.06 89 THR A C 1
ATOM 657 O O . THR A 1 89 ? -5.660 5.133 -2.120 1.00 96.06 89 THR A O 1
ATOM 660 N N . LEU A 1 90 ? -4.665 4.693 -0.143 1.00 96.69 90 LEU A N 1
ATOM 661 C CA . LEU A 1 90 ? -5.761 3.972 0.497 1.00 96.69 90 LEU A CA 1
ATOM 662 C C . LEU A 1 90 ? -6.308 4.830 1.640 1.00 96.69 90 LEU A C 1
ATOM 664 O O . LEU A 1 90 ? -5.539 5.440 2.384 1.00 96.69 90 LEU A O 1
ATOM 668 N N . LYS A 1 91 ? -7.635 4.899 1.769 1.00 96.31 91 LYS A N 1
ATOM 669 C CA . LYS A 1 91 ? -8.314 5.672 2.817 1.00 96.31 91 LYS A CA 1
ATOM 670 C C . LYS A 1 91 ? -9.409 4.833 3.456 1.00 96.31 91 LYS A C 1
ATOM 672 O O . LYS A 1 91 ? -10.097 4.099 2.754 1.00 96.31 91 LYS A O 1
ATOM 677 N N . THR A 1 92 ? -9.591 4.981 4.761 1.00 96.44 92 THR A N 1
ATOM 678 C CA . THR A 1 92 ? -10.733 4.427 5.496 1.00 96.44 92 THR A CA 1
ATOM 679 C C . THR A 1 92 ? -11.064 5.303 6.698 1.00 96.44 92 THR A C 1
ATOM 681 O O . THR A 1 92 ? -10.212 6.043 7.189 1.00 96.44 92 THR A O 1
ATOM 684 N N . GLU A 1 93 ? -12.284 5.176 7.208 1.00 97.06 93 GLU A N 1
ATOM 685 C CA . GLU A 1 93 ? -12.633 5.651 8.546 1.00 97.06 93 GLU A CA 1
ATOM 686 C C . GLU A 1 93 ? -12.396 4.511 9.551 1.00 97.06 93 GLU A C 1
ATOM 688 O O . GLU A 1 93 ? -12.886 3.394 9.369 1.00 97.06 93 GLU A O 1
ATOM 693 N N . VAL A 1 94 ? -11.610 4.760 10.597 1.00 96.19 94 VAL A N 1
ATOM 694 C CA . VAL A 1 94 ? -11.344 3.804 11.678 1.00 96.19 94 VAL A CA 1
ATOM 695 C C . VAL A 1 94 ? -12.481 3.895 12.682 1.00 96.19 94 VAL A C 1
ATOM 697 O O . VAL A 1 94 ? -12.530 4.803 13.512 1.00 96.19 94 VAL A O 1
ATOM 700 N N . GLU A 1 95 ? -13.404 2.938 12.627 1.00 93.19 95 GLU A N 1
ATOM 701 C CA . GLU A 1 95 ? -14.539 2.883 13.555 1.00 93.19 95 GLU A CA 1
ATOM 702 C C . GLU A 1 95 ? -14.123 2.470 14.973 1.00 93.19 95 GLU A C 1
ATOM 704 O O . GLU A 1 95 ? -14.695 2.942 15.961 1.00 93.19 95 GLU A O 1
ATOM 709 N N . ARG A 1 96 ? -13.125 1.583 15.082 1.00 92.56 96 ARG A N 1
ATOM 710 C CA . ARG A 1 96 ? -12.631 1.020 16.344 1.00 92.56 96 ARG A CA 1
ATOM 711 C C . ARG A 1 96 ? -11.103 0.976 16.329 1.00 92.56 96 ARG A C 1
ATOM 713 O O . ARG A 1 96 ? -10.546 0.510 15.339 1.00 92.56 96 ARG A O 1
ATOM 720 N N . PRO A 1 97 ? -10.422 1.404 17.406 1.00 93.94 97 PRO A N 1
ATOM 721 C CA . PRO A 1 97 ? -8.973 1.287 17.484 1.00 93.94 97 PRO A CA 1
ATOM 722 C C . PRO A 1 97 ? -8.511 -0.161 17.301 1.00 93.94 97 PRO A C 1
ATOM 724 O O . PRO A 1 97 ? -9.117 -1.080 17.857 1.00 93.94 97 PRO A O 1
ATOM 727 N N . GLY A 1 98 ? -7.432 -0.370 16.551 1.00 94.62 98 GLY A N 1
ATOM 728 C CA . GLY A 1 98 ? -6.920 -1.712 16.289 1.00 94.62 98 GLY A CA 1
ATOM 729 C C . GLY A 1 98 ? -5.776 -1.742 15.286 1.00 94.62 98 GLY A C 1
ATOM 730 O O . GLY A 1 98 ? -5.284 -0.700 14.857 1.00 94.62 98 GLY A O 1
ATOM 731 N N . VAL A 1 99 ? -5.340 -2.957 14.945 1.00 96.69 99 VAL A N 1
ATOM 732 C CA . VAL A 1 99 ? -4.293 -3.189 13.946 1.00 96.69 99 VAL A CA 1
ATOM 733 C C . VAL A 1 99 ? -4.928 -3.281 12.563 1.00 96.69 99 VAL A C 1
ATOM 735 O O . VAL A 1 99 ? -5.708 -4.192 12.301 1.00 96.69 99 VAL A O 1
ATOM 738 N N . TYR A 1 100 ? -4.563 -2.346 11.697 1.00 96.75 100 TYR A N 1
ATOM 739 C CA . TYR A 1 100 ? -4.909 -2.308 10.279 1.00 96.75 100 TYR A CA 1
ATOM 740 C C . TYR A 1 100 ? -3.675 -2.692 9.469 1.00 96.75 100 TYR A C 1
ATOM 742 O O . TYR A 1 100 ? -2.558 -2.432 9.922 1.00 96.75 100 TYR A O 1
ATOM 750 N N . GLY A 1 101 ? -3.846 -3.296 8.298 1.00 92.19 101 GLY A N 1
ATOM 751 C CA . GLY A 1 101 ? -2.722 -3.654 7.428 1.00 92.19 101 GLY A CA 1
ATOM 752 C C . GLY A 1 101 ? -3.055 -3.630 5.956 1.00 92.19 101 GLY A C 1
ATOM 753 O O . GLY A 1 101 ? -4.237 -3.371 5.646 1.00 92.19 101 GLY A O 1
#

pLDDT: mean 83.81, std 19.64, range [32.09, 97.75]

Sequence (101 aa):
MPPTALLFLSLTATEPPAEFLIGGCGGAYFLAPRGPLEIRLVKHDRNRSLAPAELRAILFGPDRQVLGEVRIPDGGGEANQLGPAQSATLKTEVERPGVYG

Secondary structure (DSSP, 8-state):
--------------S--S--PPPS-S---EEEPSEEEEEEEEE-----SSS---EEEEEE-TT--EEEEEEE-----STTSPPPPEEEEEEEEESS-EEE-

Foldseek 3Di:
DDDDDDDDDDDDPPDDPDPPDDPPPVDDKDQDAFFKDKDKDKDWDQQQDPDKDKDKDFKADQVRHTPDIDIDTRQDDDHRHTHDIDMDMDMDGRHHGDMID

Radius of gyration: 18.0 Å; chains: 1; bounding box: 34×39×54 Å